Protein AF-A0AA44CMK7-F1 (afdb_monomer_lite)

Secondary structure (DSSP, 8-state):
-PPPHHHHHHHHHHHHHHHHHHHHTT---THHHHHT-HHHHHHHHHHHHHHHHHHHHHHHT-----TT-----SS--HHHHHHTT--S-HHHHHHHHHHHHHHHHHT-

Sequence (108 aa):
MSKSIEALITDLKAAAHEEIMLRESSDTSDKWQDEASPENVLLLIAALESNHNEHALDMVNSPEIPEGWKLVPNMPTLGMLSVLGLTGSFDSMQQRYADMLYAASEAL

Organism: Yersinia mollaretii (NCBI:txid33060)

Foldseek 3Di:
DDDDLVRLVVQLVVLVVVQVVCVVVVHDDCSNVVSVDPVSVVVNVVVVVVVVVVVVVVVVPPDDAPPPGDDDDPQDDPVRLVVVVNDDDSVSSNVVVVVVVVVVVVVD

Structure (mmCIF, N/CA/C/O backbone):
data_AF-A0AA44CMK7-F1
#
_entry.id   AF-A0AA44CMK7-F1
#
loop_
_atom_site.group_PDB
_atom_site.id
_atom_site.type_symbol
_atom_site.label_atom_id
_atom_site.label_alt_id
_atom_site.label_comp_id
_atom_site.label_asym_id
_atom_site.label_entity_id
_atom_site.label_seq_id
_atom_site.pdbx_PDB_ins_code
_atom_site.Cartn_x
_atom_site.Cartn_y
_atom_site.Cartn_z
_atom_site.occupancy
_atom_site.B_iso_or_equiv
_atom_site.auth_seq_id
_atom_site.auth_comp_id
_atom_site.auth_asym_id
_atom_site.auth_atom_id
_atom_site.pdbx_PDB_model_num
ATOM 1 N N . MET A 1 1 ? -25.366 9.954 8.961 1.00 48.34 1 MET A N 1
ATOM 2 C CA . MET A 1 1 ? -24.266 10.348 8.057 1.00 48.34 1 MET A CA 1
ATOM 3 C C . MET A 1 1 ? -23.261 9.218 8.098 1.00 48.34 1 MET A C 1
ATOM 5 O O . MET A 1 1 ? -22.839 8.879 9.194 1.00 48.34 1 MET A O 1
ATOM 9 N N . SER A 1 2 ? -22.954 8.585 6.971 1.00 65.88 2 SER A N 1
ATOM 10 C CA . SER A 1 2 ? -21.964 7.503 6.928 1.00 65.88 2 SER A CA 1
ATOM 11 C C . SER A 1 2 ? -20.578 8.097 7.197 1.00 65.88 2 SER A C 1
ATOM 13 O O . SER A 1 2 ? -20.207 9.069 6.536 1.00 65.88 2 SER A O 1
ATOM 15 N N . LYS A 1 3 ? -19.838 7.582 8.189 1.00 72.62 3 LYS A N 1
ATOM 16 C CA . LYS A 1 3 ? -18.448 8.002 8.431 1.00 72.62 3 LYS A CA 1
ATOM 17 C C . LYS A 1 3 ? -17.612 7.698 7.176 1.00 72.62 3 LYS A C 1
ATOM 19 O O . LYS A 1 3 ? -17.822 6.673 6.530 1.00 72.62 3 LYS A O 1
ATOM 24 N N . SER A 1 4 ? -16.678 8.585 6.825 1.00 88.62 4 SER A N 1
ATOM 25 C CA . SER A 1 4 ? -15.672 8.280 5.794 1.00 88.62 4 SER A CA 1
ATOM 26 C C . SER A 1 4 ? -14.810 7.103 6.256 1.00 88.62 4 SER A C 1
ATOM 28 O O . SER A 1 4 ? -14.526 6.994 7.448 1.00 88.62 4 SER A O 1
ATOM 30 N N . ILE A 1 5 ? -14.360 6.255 5.330 1.00 88.44 5 ILE A N 1
ATOM 31 C CA . ILE A 1 5 ? -13.532 5.080 5.647 1.00 88.44 5 ILE A CA 1
ATOM 32 C C . ILE A 1 5 ? -12.234 5.485 6.356 1.00 88.44 5 ILE A C 1
ATOM 34 O O . ILE A 1 5 ? -11.825 4.832 7.309 1.00 88.44 5 ILE A O 1
ATOM 38 N N . GLU A 1 6 ? -11.623 6.603 5.965 1.00 90.19 6 GLU A N 1
ATOM 39 C CA . GLU A 1 6 ? -10.410 7.123 6.612 1.00 90.19 6 GLU A CA 1
ATOM 40 C C . GLU A 1 6 ? -10.656 7.542 8.067 1.00 90.19 6 GLU A C 1
ATOM 42 O O . GLU A 1 6 ? -9.854 7.244 8.958 1.00 90.19 6 GLU A O 1
ATOM 47 N N . ALA A 1 7 ? -11.790 8.204 8.314 1.00 90.31 7 ALA A N 1
ATOM 48 C CA . ALA A 1 7 ? -12.207 8.588 9.657 1.00 90.31 7 ALA A CA 1
ATOM 49 C C . ALA A 1 7 ? -12.493 7.340 10.499 1.00 90.31 7 ALA A C 1
ATOM 51 O O . ALA A 1 7 ? -11.995 7.222 11.612 1.00 90.31 7 ALA A O 1
ATOM 52 N N . LEU A 1 8 ? -13.194 6.362 9.920 1.00 91.56 8 LEU A N 1
ATOM 53 C CA . LEU A 1 8 ? -13.505 5.100 10.576 1.00 91.56 8 LEU A CA 1
ATOM 54 C C . LEU A 1 8 ? -12.240 4.315 10.962 1.00 91.56 8 LEU A C 1
ATOM 56 O O . LEU A 1 8 ? -12.135 3.844 12.088 1.00 91.56 8 LEU A O 1
ATOM 60 N N . ILE A 1 9 ? -11.253 4.215 10.066 1.00 92.38 9 ILE A N 1
ATOM 61 C CA . ILE A 1 9 ? -9.961 3.569 10.352 1.00 92.38 9 ILE A CA 1
ATOM 62 C C . ILE A 1 9 ? -9.229 4.286 11.490 1.00 92.38 9 ILE A C 1
ATOM 64 O O . ILE A 1 9 ? -8.614 3.634 12.336 1.00 92.38 9 ILE A O 1
ATOM 68 N N . THR A 1 10 ? -9.261 5.618 11.499 1.00 94.56 10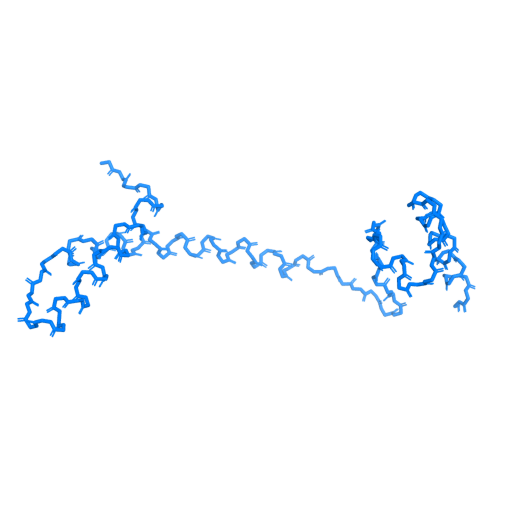 THR A N 1
ATOM 69 C CA . THR A 1 10 ? -8.597 6.426 12.529 1.00 94.56 10 THR A CA 1
ATOM 70 C C . THR A 1 10 ? -9.250 6.214 13.895 1.00 94.56 10 THR A C 1
ATOM 72 O O . THR A 1 10 ? -8.546 5.921 14.863 1.00 94.56 10 THR A O 1
ATOM 75 N N . ASP A 1 11 ? -10.581 6.270 13.952 1.00 91.94 11 ASP A N 1
ATOM 76 C CA . ASP A 1 11 ? -11.369 6.081 15.172 1.00 91.94 11 ASP A CA 1
ATOM 77 C C . ASP A 1 11 ? -11.199 4.659 15.735 1.00 91.94 11 ASP A C 1
ATOM 79 O O . ASP A 1 11 ? -10.862 4.496 16.908 1.00 91.94 11 ASP A O 1
ATOM 83 N N . LEU A 1 12 ? -11.324 3.623 14.893 1.00 92.56 12 LEU A N 1
ATOM 84 C CA . LEU A 1 12 ? -11.109 2.222 15.287 1.00 92.56 12 LEU A CA 1
ATOM 85 C C . LEU A 1 12 ? -9.694 1.981 15.814 1.00 92.56 12 LEU A C 1
ATOM 87 O O . LEU A 1 12 ? -9.520 1.269 16.801 1.00 92.56 12 LEU A O 1
ATOM 91 N N . LYS A 1 13 ? -8.670 2.575 15.187 1.00 93.38 13 LYS A N 1
ATOM 92 C CA . LYS A 1 13 ? -7.287 2.467 15.673 1.00 93.38 13 LYS A CA 1
ATOM 93 C C . LYS A 1 13 ? -7.112 3.132 17.032 1.00 93.38 13 LYS A C 1
ATOM 95 O O . LYS A 1 13 ? -6.406 2.583 17.873 1.00 93.38 13 LYS A O 1
ATOM 100 N N . ALA A 1 14 ? -7.706 4.302 17.249 1.00 92.94 14 ALA A N 1
ATOM 101 C CA . ALA A 1 14 ? -7.632 4.984 18.537 1.00 92.94 14 ALA A CA 1
ATOM 102 C C . ALA A 1 14 ? -8.343 4.172 19.631 1.00 92.94 14 ALA A C 1
ATOM 104 O O . ALA A 1 14 ? -7.743 3.898 20.669 1.00 92.94 14 ALA A O 1
ATOM 105 N N . ALA A 1 15 ? -9.567 3.711 19.357 1.00 91.19 15 ALA A N 1
ATOM 106 C CA . ALA A 1 15 ? -10.354 2.896 20.278 1.00 91.19 15 ALA A CA 1
ATOM 107 C C . ALA A 1 15 ? -9.671 1.555 20.604 1.00 91.19 15 ALA A C 1
ATOM 109 O O . ALA A 1 15 ? -9.665 1.139 21.759 1.00 91.19 15 ALA A O 1
ATOM 110 N N . ALA A 1 16 ? -9.038 0.906 19.618 1.00 90.50 16 ALA A N 1
ATOM 111 C CA . ALA A 1 16 ? -8.275 -0.325 19.834 1.00 90.50 16 ALA A CA 1
ATOM 112 C C . ALA A 1 16 ? -7.076 -0.111 20.766 1.00 90.50 16 ALA A C 1
ATOM 114 O O . ALA A 1 16 ? -6.862 -0.897 21.686 1.00 90.50 16 ALA A O 1
ATOM 115 N N . HIS A 1 17 ? -6.286 0.944 20.539 1.00 90.50 17 HIS A N 1
ATOM 116 C CA . HIS A 1 17 ? -5.135 1.241 21.395 1.00 90.50 17 HIS A CA 1
ATOM 117 C C . HIS A 1 17 ? -5.562 1.614 22.814 1.00 90.50 17 HIS A C 1
ATOM 119 O O . HIS A 1 17 ? -4.920 1.185 23.768 1.00 90.50 17 HIS A O 1
ATOM 125 N N . GLU A 1 18 ? -6.641 2.384 22.957 1.00 89.44 18 GLU A N 1
ATOM 126 C CA . GLU A 1 18 ? -7.201 2.721 24.264 1.00 89.44 18 GLU A CA 1
ATOM 127 C C . GLU A 1 18 ? -7.648 1.457 25.011 1.00 89.44 18 GLU A C 1
ATOM 129 O O . GLU A 1 18 ? -7.229 1.247 26.143 1.00 89.44 18 GLU A O 1
ATOM 134 N N . GLU A 1 19 ? -8.400 0.564 24.366 1.00 88.62 19 GLU A N 1
ATOM 135 C CA . GLU A 1 19 ? -8.832 -0.710 24.956 1.00 88.62 19 GLU A CA 1
ATOM 136 C C . GLU A 1 19 ? -7.649 -1.609 25.359 1.00 88.62 19 GLU A C 1
ATOM 138 O O . GLU A 1 19 ? -7.673 -2.222 26.424 1.00 88.62 19 GLU A O 1
ATOM 143 N N . ILE A 1 20 ? -6.583 -1.675 24.552 1.00 88.31 20 ILE A N 1
ATOM 144 C CA . ILE A 1 20 ? -5.364 -2.424 24.905 1.00 88.31 20 ILE A CA 1
ATOM 145 C C . ILE A 1 20 ? -4.720 -1.845 26.171 1.00 88.31 20 ILE A C 1
ATOM 147 O O . ILE A 1 20 ? -4.415 -2.595 27.097 1.00 88.31 20 ILE A O 1
ATOM 151 N N . MET A 1 21 ? -4.564 -0.521 26.242 1.00 86.12 21 MET A N 1
ATOM 152 C CA . MET A 1 21 ? -3.985 0.156 27.409 1.00 86.12 21 MET A 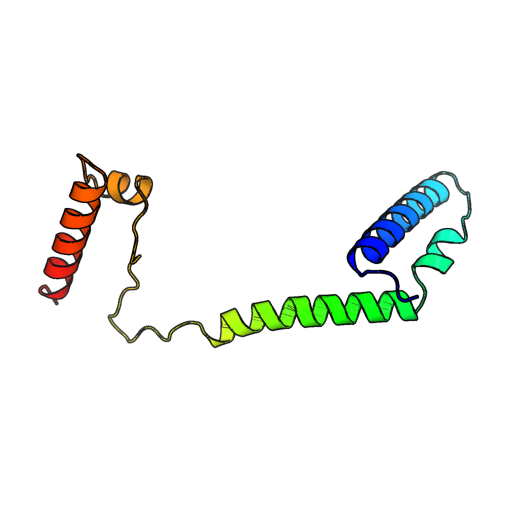CA 1
ATOM 153 C C . MET A 1 21 ? -4.850 -0.034 28.661 1.00 86.12 21 MET A C 1
ATOM 155 O O . MET A 1 21 ? -4.327 -0.281 29.746 1.00 86.12 21 MET A O 1
ATOM 159 N N . LEU A 1 22 ? -6.176 0.033 28.517 1.00 84.25 22 LEU A N 1
ATOM 160 C CA . LEU A 1 22 ? -7.106 -0.147 29.629 1.00 84.25 22 LEU A CA 1
ATOM 161 C C . LEU A 1 22 ? -7.109 -1.588 30.145 1.00 84.25 22 LEU A C 1
ATOM 163 O O . LEU A 1 22 ? -7.109 -1.794 31.358 1.00 84.25 22 LEU A O 1
ATOM 167 N N . ARG A 1 23 ? -6.982 -2.586 29.259 1.00 79.50 23 ARG A N 1
ATOM 168 C CA . ARG A 1 23 ? -6.778 -3.992 29.651 1.00 79.50 23 ARG A CA 1
ATOM 169 C C . ARG A 1 23 ? -5.517 -4.183 30.484 1.00 79.50 23 ARG A C 1
ATOM 171 O O . ARG A 1 23 ? -5.553 -4.930 31.460 1.00 79.50 23 ARG A O 1
ATOM 178 N N . GLU A 1 24 ? -4.422 -3.513 30.131 1.00 78.06 24 GLU A N 1
ATOM 179 C CA . GLU A 1 24 ? -3.175 -3.551 30.908 1.00 78.06 24 GLU A CA 1
ATOM 180 C C . GLU A 1 24 ? -3.335 -2.903 32.291 1.00 78.06 24 GLU A C 1
ATOM 182 O O . GLU A 1 24 ? -2.745 -3.377 33.264 1.00 78.06 24 GLU A O 1
ATOM 187 N N . SER A 1 25 ? -4.178 -1.873 32.411 1.00 78.50 25 SER A N 1
ATOM 188 C CA . SER A 1 25 ? -4.525 -1.247 33.692 1.00 78.50 25 SER A CA 1
ATOM 189 C C . SER A 1 25 ? -5.701 -1.903 34.431 1.00 78.50 25 SER A C 1
ATOM 191 O O . SER A 1 25 ? -6.105 -1.400 35.477 1.00 78.50 25 SER A O 1
ATOM 193 N N . SER A 1 26 ? -6.237 -3.026 33.930 1.00 77.88 26 SER A N 1
ATOM 194 C CA . SER A 1 26 ? -7.438 -3.699 34.455 1.00 77.88 26 SER A CA 1
ATOM 195 C C . SER A 1 26 ? -8.681 -2.789 34.538 1.00 77.88 26 SER A C 1
ATOM 197 O O . SER A 1 26 ? -9.508 -2.944 35.439 1.00 77.88 26 SER A O 1
ATOM 199 N N . ASP A 1 27 ? -8.798 -1.855 33.598 1.00 76.19 27 ASP A N 1
ATOM 200 C CA . ASP A 1 27 ? -9.938 -0.962 33.381 1.00 76.19 27 ASP A CA 1
ATOM 201 C C . ASP A 1 27 ? -10.734 -1.418 32.139 1.00 76.19 27 ASP A C 1
ATOM 203 O O . ASP A 1 27 ? -10.242 -2.206 31.327 1.00 76.19 27 ASP A O 1
ATOM 207 N N . THR A 1 28 ? -11.975 -0.956 31.986 1.00 68.31 28 THR A N 1
ATOM 208 C CA . THR A 1 28 ? -12.876 -1.357 30.892 1.00 68.31 28 THR A CA 1
ATOM 209 C C . THR A 1 28 ? -13.492 -0.133 30.227 1.00 68.31 28 THR A C 1
ATOM 211 O O . THR A 1 28 ? -14.110 0.682 30.909 1.00 68.31 28 THR A O 1
ATOM 214 N N . SER A 1 29 ? -13.379 -0.022 28.901 1.00 73.75 29 SER A N 1
ATOM 215 C CA . SER A 1 29 ? -14.023 1.041 28.121 1.00 73.75 29 SER A CA 1
ATOM 216 C C . SER A 1 29 ? -14.937 0.466 27.051 1.00 73.75 29 SER A C 1
ATOM 218 O O . SER A 1 29 ? -14.572 -0.440 26.306 1.00 73.75 29 SER A O 1
ATOM 220 N N . ASP A 1 30 ? -16.122 1.058 26.930 1.00 75.56 30 ASP A N 1
ATOM 221 C CA . ASP A 1 30 ? -17.124 0.653 25.942 1.00 75.56 30 ASP A CA 1
ATOM 222 C C . ASP A 1 30 ? -16.831 1.220 24.540 1.00 75.56 30 ASP A C 1
ATOM 224 O O . ASP A 1 30 ? -17.415 0.783 23.550 1.00 75.56 30 ASP A O 1
ATOM 228 N N . LYS A 1 31 ? -15.862 2.139 24.410 1.00 84.94 31 LYS A N 1
ATOM 229 C CA . LYS A 1 31 ? -15.550 2.821 23.139 1.00 84.94 31 LYS A CA 1
ATOM 230 C C . LYS A 1 31 ? -15.168 1.866 22.011 1.00 84.94 31 LYS A C 1
ATOM 232 O O . LYS A 1 31 ? -15.491 2.118 20.853 1.00 84.94 31 LYS A O 1
ATOM 237 N N . TRP A 1 32 ? -14.472 0.772 22.330 1.00 87.69 32 TRP A N 1
ATOM 238 C CA . TRP A 1 32 ? -14.153 -0.251 21.333 1.00 87.69 32 TRP A CA 1
ATOM 239 C C . TRP A 1 32 ? -15.417 -0.940 20.810 1.00 87.69 32 TRP A C 1
ATOM 241 O O . TRP A 1 32 ? -15.513 -1.194 19.613 1.00 87.69 32 TRP A O 1
ATOM 251 N N . GLN A 1 33 ? -16.399 -1.206 21.674 1.00 84.81 33 GLN A N 1
ATOM 252 C CA . GLN A 1 33 ? -17.658 -1.838 21.269 1.00 84.81 33 GLN A CA 1
ATOM 253 C C . GLN A 1 33 ? -18.508 -0.913 20.391 1.00 84.81 33 GLN A C 1
ATOM 255 O O . GLN A 1 33 ? -19.148 -1.395 19.456 1.00 84.81 33 GLN A O 1
ATOM 260 N N . ASP A 1 34 ? -18.465 0.397 20.644 1.00 88.00 34 ASP A N 1
ATOM 261 C CA . ASP A 1 34 ? -19.174 1.395 19.838 1.00 88.00 34 ASP A CA 1
ATOM 262 C C . ASP A 1 34 ? -18.559 1.542 18.435 1.00 88.00 34 ASP A C 1
ATOM 264 O O . ASP A 1 34 ? -19.266 1.521 17.422 1.00 88.00 34 ASP A O 1
ATOM 268 N N . GLU A 1 35 ? -17.230 1.657 18.349 1.00 89.81 35 GLU A N 1
ATOM 269 C CA . GLU A 1 35 ? -16.546 1.884 17.070 1.00 89.81 35 GLU A CA 1
ATOM 270 C C . GLU A 1 35 ? -16.376 0.600 16.242 1.00 89.81 35 GLU A C 1
ATOM 272 O O . GLU A 1 35 ? -16.457 0.650 15.013 1.00 89.81 35 GLU A O 1
ATOM 277 N N . ALA A 1 36 ? -16.235 -0.569 16.875 1.00 89.06 36 ALA A N 1
ATOM 278 C CA . ALA A 1 36 ? -16.198 -1.874 16.207 1.00 89.06 36 ALA A CA 1
ATOM 279 C C . ALA A 1 36 ? -17.594 -2.484 15.987 1.00 89.06 36 ALA A C 1
ATOM 281 O O . ALA A 1 36 ? -17.763 -3.707 16.003 1.00 89.06 36 ALA A O 1
ATOM 282 N N . SER A 1 37 ? -18.601 -1.636 15.760 1.00 90.88 37 SER A N 1
ATOM 283 C CA . SER A 1 37 ? -19.954 -2.083 15.433 1.00 90.88 37 SER A CA 1
ATOM 284 C C . SER A 1 37 ? -19.978 -2.966 14.168 1.00 90.88 37 SER A C 1
ATOM 286 O O . SER A 1 37 ? -19.137 -2.802 13.274 1.00 90.88 37 SER A O 1
ATOM 288 N N . PRO A 1 38 ? -20.956 -3.884 14.030 1.00 90.12 38 PRO A N 1
ATOM 289 C CA . PRO A 1 38 ? -21.057 -4.752 12.854 1.00 90.12 38 PRO A CA 1
ATOM 290 C C . PRO A 1 38 ? -21.088 -3.987 11.525 1.00 90.12 38 PRO A C 1
ATOM 292 O O . PRO A 1 38 ? -20.493 -4.424 10.544 1.00 90.12 38 PRO A O 1
ATOM 295 N N . GLU A 1 39 ? -21.744 -2.826 11.495 1.00 90.38 39 GLU A N 1
ATOM 296 C CA . GLU A 1 39 ? -21.834 -1.974 10.305 1.00 90.38 39 GLU A CA 1
ATOM 297 C C . GLU A 1 39 ? -20.463 -1.418 9.903 1.00 90.38 39 GLU A C 1
ATOM 299 O O . GLU A 1 39 ? -20.083 -1.476 8.733 1.00 90.38 39 GLU A O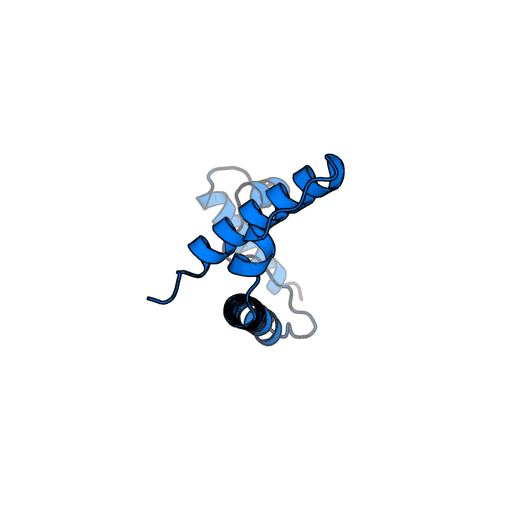 1
ATOM 304 N N . ASN A 1 40 ? -19.687 -0.947 10.880 1.00 90.06 40 ASN A N 1
ATOM 305 C CA . ASN A 1 40 ? -18.340 -0.428 10.664 1.00 90.06 40 ASN A CA 1
ATOM 306 C C . ASN A 1 40 ? -17.368 -1.520 10.196 1.00 90.06 40 ASN A C 1
ATOM 308 O O . ASN A 1 40 ? -16.546 -1.286 9.309 1.00 90.06 40 ASN A O 1
ATOM 312 N N . VAL A 1 41 ? -17.487 -2.730 10.748 1.00 90.19 41 VAL A N 1
ATOM 313 C CA . VAL A 1 41 ? -16.679 -3.881 10.324 1.00 90.19 41 VAL A CA 1
ATOM 314 C C . VAL A 1 41 ? -16.998 -4.267 8.879 1.00 90.19 41 VAL A C 1
ATOM 316 O O . VAL A 1 41 ? -16.078 -4.456 8.085 1.00 90.19 41 VAL A O 1
ATOM 319 N N . LEU A 1 42 ? -18.280 -4.328 8.504 1.00 91.25 42 LEU A N 1
ATOM 320 C CA . LEU A 1 42 ? -18.686 -4.617 7.124 1.00 91.25 42 LEU A CA 1
ATOM 321 C C . LEU A 1 42 ? -18.200 -3.544 6.142 1.00 91.25 42 LEU A C 1
ATOM 323 O O . LEU A 1 42 ? -17.716 -3.883 5.064 1.00 91.25 42 LEU A O 1
ATOM 327 N N . LEU A 1 43 ? -18.271 -2.265 6.525 1.00 89.19 43 LEU A N 1
ATOM 328 C CA . LEU A 1 43 ? -17.732 -1.161 5.724 1.00 89.19 43 LEU A CA 1
ATOM 329 C C . LEU A 1 43 ? -16.221 -1.300 5.501 1.00 89.19 43 LEU A C 1
ATOM 331 O O . LEU A 1 43 ? -15.750 -1.099 4.382 1.00 89.19 43 LEU A O 1
ATOM 335 N N . LEU A 1 44 ? -15.465 -1.673 6.536 1.00 89.50 44 LEU A N 1
ATOM 336 C CA . LEU A 1 44 ? -14.022 -1.880 6.427 1.00 89.50 44 LEU A CA 1
ATOM 337 C C . LEU A 1 44 ? -13.677 -3.086 5.540 1.00 89.50 44 LEU A C 1
ATOM 339 O O . LEU A 1 44 ? -12.765 -2.994 4.721 1.00 89.50 44 LEU A O 1
ATOM 343 N N . ILE A 1 45 ? -14.414 -4.194 5.662 1.00 90.62 45 ILE A N 1
ATOM 344 C CA . ILE A 1 45 ? -14.225 -5.387 4.821 1.00 90.62 45 ILE A CA 1
ATOM 345 C C . ILE A 1 45 ? -14.491 -5.055 3.352 1.00 90.62 45 ILE A C 1
ATOM 347 O O . ILE A 1 45 ? -13.639 -5.329 2.513 1.00 90.62 45 ILE A O 1
ATOM 351 N N . ALA A 1 46 ? -15.605 -4.388 3.041 1.00 88.12 46 ALA A N 1
ATOM 352 C CA . ALA A 1 46 ? -15.930 -3.994 1.670 1.00 88.12 46 ALA A CA 1
ATOM 353 C C . ALA A 1 46 ? -14.854 -3.076 1.052 1.00 88.12 46 ALA A C 1
ATOM 355 O O . ALA A 1 46 ? -14.528 -3.183 -0.134 1.00 88.12 46 ALA A O 1
ATOM 356 N N . ALA A 1 47 ? -14.263 -2.194 1.864 1.00 86.31 47 ALA A N 1
ATOM 357 C CA . ALA A 1 47 ? -13.141 -1.359 1.449 1.00 86.31 47 ALA A CA 1
ATOM 358 C C . ALA A 1 47 ? -11.903 -2.195 1.117 1.00 86.31 47 ALA A C 1
ATOM 360 O O . ALA A 1 47 ? -11.277 -1.975 0.086 1.00 86.31 47 ALA A O 1
ATOM 361 N N . LEU A 1 48 ? -11.554 -3.164 1.965 1.00 87.56 48 LEU A N 1
ATOM 362 C CA . LEU A 1 48 ? -10.414 -4.057 1.745 1.00 87.56 48 LEU A CA 1
ATOM 363 C C . LEU A 1 48 ? -10.623 -4.984 0.546 1.00 87.56 48 LEU A C 1
ATOM 365 O O . LEU A 1 48 ? -9.670 -5.263 -0.169 1.00 87.56 48 LEU A O 1
ATOM 369 N N . GLU A 1 49 ? -11.848 -5.437 0.296 1.00 86.75 49 GLU A N 1
ATOM 370 C CA . GLU A 1 49 ? -12.185 -6.231 -0.890 1.00 86.75 49 GLU A CA 1
ATOM 371 C C . GLU A 1 49 ? -12.070 -5.407 -2.180 1.00 86.75 49 GLU A C 1
ATOM 373 O O . GLU A 1 49 ? -11.591 -5.922 -3.189 1.00 86.75 49 GLU A O 1
ATOM 378 N N . SER A 1 50 ? -12.420 -4.116 -2.136 1.00 82.12 50 SER A N 1
ATOM 379 C CA . SER A 1 50 ? -12.176 -3.175 -3.244 1.00 82.12 50 SER A CA 1
ATOM 380 C C . SER A 1 50 ? -10.661 -2.965 -3.449 1.00 82.12 50 SER A C 1
ATOM 382 O O . SER A 1 50 ? -10.149 -3.382 -4.487 1.00 82.12 50 SER A O 1
ATOM 384 N N . ASN A 1 51 ? -9.969 -2.546 -2.370 1.00 74.62 51 ASN A N 1
ATOM 385 C CA . ASN A 1 51 ? -8.556 -2.814 -1.997 1.00 74.62 51 ASN A CA 1
ATOM 386 C C . ASN A 1 51 ? -7.851 -3.910 -2.807 1.00 74.62 51 ASN A C 1
ATOM 388 O O . ASN A 1 51 ? -6.808 -3.750 -3.444 1.00 74.62 51 ASN A O 1
ATOM 392 N N . HIS A 1 52 ? -8.377 -5.113 -2.652 1.00 66.12 52 HIS A N 1
ATOM 393 C CA . HIS A 1 52 ? -7.735 -6.316 -3.129 1.00 66.12 52 HIS A CA 1
ATOM 394 C C . HIS A 1 52 ? -8.046 -6.574 -4.602 1.00 66.12 52 HIS A C 1
ATOM 396 O O . HIS A 1 52 ? -7.179 -7.049 -5.332 1.00 66.12 52 HIS A O 1
ATOM 402 N N . ASN A 1 53 ? -9.250 -6.227 -5.060 1.00 59.59 53 ASN A N 1
ATOM 403 C CA . ASN A 1 53 ? -9.641 -6.403 -6.453 1.00 59.59 53 ASN A CA 1
ATOM 404 C C . ASN A 1 53 ? -8.888 -5.469 -7.407 1.00 59.59 53 ASN A C 1
ATOM 406 O O . ASN A 1 53 ? -8.537 -5.909 -8.500 1.00 59.59 53 ASN A O 1
ATOM 410 N N . GLU A 1 54 ? -8.568 -4.231 -7.018 1.00 57.66 54 GLU A N 1
ATOM 411 C CA . GLU A 1 54 ? -7.696 -3.376 -7.843 1.00 57.66 54 GLU A CA 1
ATOM 412 C C . GLU A 1 54 ? -6.275 -3.939 -7.988 1.00 57.66 54 GLU A C 1
ATOM 414 O O . GLU A 1 54 ? -5.718 -3.903 -9.082 1.00 57.66 54 GLU A O 1
ATOM 419 N N . HIS A 1 55 ? -5.722 -4.570 -6.949 1.00 51.28 55 HIS A N 1
ATOM 420 C CA . HIS A 1 55 ? -4.443 -5.282 -7.055 1.00 51.28 55 HIS A CA 1
ATOM 421 C C . HIS A 1 55 ? -4.546 -6.635 -7.784 1.00 51.28 55 HIS A C 1
ATOM 423 O O . HIS A 1 55 ? -3.590 -7.062 -8.432 1.00 51.28 55 HIS A O 1
ATOM 429 N N . ALA A 1 56 ? -5.693 -7.316 -7.729 1.00 50.16 56 ALA A N 1
ATOM 430 C CA . ALA A 1 56 ? -5.921 -8.549 -8.481 1.00 50.16 56 ALA A CA 1
ATOM 431 C C . ALA A 1 56 ? -6.003 -8.289 -9.997 1.00 50.16 56 ALA A C 1
ATOM 433 O O . ALA A 1 56 ? -5.560 -9.122 -10.788 1.00 50.16 56 ALA A O 1
ATOM 434 N N . LEU A 1 57 ? -6.494 -7.117 -10.417 1.00 50.84 57 LEU A N 1
ATOM 435 C CA . LEU A 1 57 ? -6.479 -6.699 -11.824 1.00 50.84 57 LEU A CA 1
ATOM 436 C C . LEU A 1 57 ? -5.054 -6.511 -12.377 1.00 50.84 57 LEU A C 1
ATOM 438 O O . LEU A 1 57 ? -4.839 -6.762 -13.563 1.00 50.84 57 LEU A O 1
ATOM 442 N N . ASP A 1 58 ? -4.071 -6.161 -11.544 1.00 53.81 58 ASP A N 1
ATOM 443 C CA . ASP A 1 58 ? -2.658 -6.103 -11.956 1.00 53.81 58 ASP A CA 1
ATOM 444 C C . ASP A 1 58 ? -2.057 -7.502 -12.188 1.00 53.81 58 ASP A C 1
ATOM 446 O O . ASP A 1 58 ? -1.200 -7.684 -13.055 1.00 53.81 58 ASP A O 1
ATOM 450 N N . MET A 1 59 ? -2.535 -8.527 -11.473 1.00 48.66 59 MET A N 1
ATOM 451 C CA . MET A 1 59 ? -2.077 -9.908 -11.674 1.00 48.66 59 MET A CA 1
ATOM 452 C C . MET A 1 59 ? -2.663 -10.549 -12.939 1.00 48.66 59 MET A C 1
ATOM 454 O O . MET A 1 59 ? -1.986 -11.350 -13.580 1.00 48.66 59 MET A O 1
ATOM 458 N N . VAL A 1 60 ? -3.891 -10.186 -13.329 1.00 50.59 60 VAL A N 1
ATOM 459 C CA . VAL A 1 60 ? -4.543 -10.709 -14.548 1.00 50.59 60 VAL A CA 1
ATOM 460 C C . VAL A 1 60 ? -4.018 -10.029 -15.822 1.00 50.59 60 VAL A C 1
ATOM 462 O O . VAL A 1 60 ? -4.065 -10.621 -16.895 1.00 50.59 60 VAL A O 1
ATOM 465 N N . ASN A 1 61 ? -3.459 -8.820 -15.712 1.00 56.09 61 ASN A N 1
ATOM 466 C CA . ASN A 1 61 ? -2.857 -8.082 -16.829 1.00 56.09 61 ASN A CA 1
ATOM 467 C C . ASN A 1 61 ? -1.325 -8.215 -16.899 1.00 56.09 61 ASN A C 1
ATOM 469 O O . ASN A 1 61 ? -0.662 -7.379 -17.516 1.00 56.09 61 ASN A O 1
ATOM 473 N N . SER A 1 62 ? -0.733 -9.243 -16.281 1.00 57.47 62 SER A N 1
ATOM 474 C CA . SER A 1 62 ? 0.693 -9.511 -16.480 1.00 57.47 62 SER A CA 1
ATOM 475 C C . SER A 1 62 ? 0.916 -9.974 -17.927 1.00 57.47 62 SER A C 1
ATOM 477 O O . SER A 1 62 ? 0.338 -10.987 -18.322 1.00 57.47 62 SER A O 1
ATOM 479 N N . PRO A 1 63 ? 1.705 -9.251 -18.745 1.00 66.69 63 PRO A N 1
ATOM 480 C CA . PRO A 1 63 ? 1.874 -9.594 -20.150 1.00 66.69 63 PRO A CA 1
ATOM 481 C C . PRO A 1 63 ? 2.520 -10.977 -20.275 1.00 66.69 63 PRO A C 1
ATOM 483 O O . PRO A 1 63 ? 3.585 -11.217 -19.705 1.00 66.69 63 PRO A O 1
ATOM 486 N N . GLU A 1 64 ? 1.894 -11.885 -21.028 1.00 70.00 64 GLU A N 1
ATOM 487 C CA . GLU A 1 64 ? 2.527 -13.148 -21.409 1.00 70.00 64 GLU A CA 1
ATOM 488 C C . GLU A 1 64 ? 3.737 -12.830 -22.293 1.00 70.00 64 GLU A C 1
ATOM 490 O O . GLU A 1 64 ? 3.596 -12.326 -23.407 1.00 70.00 64 GLU A O 1
ATOM 495 N N . ILE A 1 65 ? 4.941 -13.068 -21.771 1.00 73.31 65 ILE A N 1
ATOM 496 C CA . ILE A 1 65 ? 6.193 -12.858 -22.499 1.00 73.31 65 ILE A CA 1
ATOM 497 C C . ILE A 1 65 ? 6.428 -14.110 -23.355 1.00 73.31 65 ILE A C 1
ATOM 499 O O . ILE A 1 65 ? 6.625 -15.184 -22.778 1.00 73.31 65 ILE A O 1
ATOM 503 N N . PRO A 1 66 ? 6.418 -14.021 -24.699 1.00 81.25 66 PRO A N 1
ATOM 504 C CA . PRO A 1 66 ? 6.672 -15.181 -25.545 1.00 81.25 66 PRO A CA 1
ATOM 505 C C . PRO A 1 66 ? 8.054 -15.788 -25.281 1.00 81.25 66 PRO A C 1
ATOM 507 O O . PRO A 1 66 ? 8.993 -15.096 -24.880 1.00 81.25 66 PRO A O 1
ATOM 510 N N . GLU A 1 67 ? 8.195 -17.088 -25.533 1.00 70.19 67 GLU A N 1
ATOM 511 C CA . GLU A 1 67 ? 9.464 -17.791 -25.345 1.00 70.19 67 GLU A CA 1
ATOM 512 C C . GLU A 1 67 ? 10.578 -17.122 -26.178 1.00 70.19 67 GLU A C 1
ATOM 514 O O . GLU A 1 67 ? 10.434 -16.906 -27.382 1.00 70.19 67 GLU A O 1
ATOM 519 N N . GLY A 1 68 ? 11.669 -16.723 -25.515 1.00 70.69 68 GLY A N 1
ATOM 520 C CA . GLY A 1 68 ? 12.785 -15.985 -26.123 1.00 70.69 68 GLY A CA 1
ATOM 521 C C . GLY A 1 68 ? 12.691 -14.453 -26.054 1.00 70.69 68 GLY A C 1
ATOM 522 O O . GLY A 1 68 ? 13.662 -13.779 -26.391 1.00 70.69 68 GLY A O 1
ATOM 523 N N . TRP A 1 69 ? 11.581 -13.879 -25.579 1.00 70.69 69 TRP A N 1
ATOM 524 C CA . TRP A 1 69 ? 11.444 -12.430 -25.406 1.00 70.69 69 TRP A CA 1
ATOM 525 C C . TRP A 1 69 ? 11.951 -11.994 -24.025 1.00 70.69 69 TRP A C 1
ATOM 527 O O . TRP A 1 69 ? 11.736 -12.664 -23.016 1.00 70.69 69 TRP A O 1
ATOM 537 N N . LYS A 1 70 ? 12.624 -10.841 -23.961 1.00 73.94 70 LYS A N 1
ATOM 538 C CA . LYS A 1 70 ? 13.104 -10.241 -22.708 1.00 73.94 70 LYS A CA 1
ATOM 539 C C . LYS A 1 70 ? 12.418 -8.901 -22.497 1.00 73.94 70 LYS A C 1
ATOM 541 O O . LYS A 1 70 ? 12.489 -8.036 -23.364 1.00 73.94 70 LYS A O 1
ATOM 546 N N . LEU A 1 71 ? 11.795 -8.709 -21.335 1.00 76.06 71 LEU A N 1
ATOM 547 C CA . LEU A 1 71 ? 11.283 -7.395 -20.958 1.00 76.06 71 LEU A CA 1
ATOM 548 C C . LEU A 1 71 ? 12.443 -6.447 -20.684 1.00 76.06 71 LEU A C 1
ATOM 550 O O . LEU A 1 71 ? 13.357 -6.747 -19.910 1.00 76.06 71 LEU A O 1
ATOM 554 N N . VAL A 1 72 ? 12.377 -5.289 -21.325 1.00 74.56 72 VAL A N 1
ATOM 555 C CA . VAL A 1 72 ? 13.371 -4.239 -21.201 1.00 74.56 72 VAL A CA 1
ATOM 556 C C . VAL A 1 72 ? 12.660 -2.940 -20.812 1.00 74.56 72 VAL A C 1
ATOM 558 O O . VAL A 1 72 ? 11.623 -2.626 -21.397 1.00 74.56 72 VAL A O 1
ATOM 561 N N . PRO A 1 73 ? 13.167 -2.185 -19.823 1.00 78.12 73 PRO A N 1
ATOM 562 C CA . PRO A 1 73 ? 12.590 -0.898 -19.451 1.00 78.12 73 PRO A CA 1
ATOM 563 C C . PRO A 1 73 ? 12.533 0.073 -20.636 1.00 78.12 73 PRO A C 1
ATOM 565 O O . PRO A 1 73 ? 13.558 0.371 -21.243 1.00 78.12 73 PRO A O 1
ATOM 568 N N . ASN A 1 74 ? 11.346 0.620 -20.911 1.00 74.56 74 ASN A N 1
ATOM 569 C CA . ASN A 1 74 ? 11.156 1.654 -21.936 1.00 74.56 74 ASN A CA 1
ATOM 570 C C . ASN A 1 74 ? 11.879 2.969 -21.567 1.00 74.56 74 ASN A C 1
ATOM 572 O O . ASN A 1 74 ? 12.411 3.659 -22.427 1.00 74.56 74 ASN A O 1
ATOM 576 N N . MET A 1 75 ? 11.945 3.293 -20.269 1.00 79.56 75 MET A N 1
ATOM 577 C CA . MET A 1 75 ? 12.711 4.426 -19.740 1.00 79.56 75 MET A CA 1
ATOM 578 C C . MET A 1 75 ? 13.680 3.938 -18.657 1.00 79.56 75 MET A C 1
ATOM 580 O O . MET A 1 75 ? 13.275 3.754 -17.505 1.00 79.56 75 MET A O 1
ATOM 584 N N . PRO A 1 76 ? 14.951 3.677 -18.998 1.00 85.75 76 PRO A N 1
ATOM 585 C CA . PRO A 1 76 ? 15.949 3.281 -18.015 1.00 85.75 76 PRO A CA 1
ATOM 586 C C . PRO A 1 76 ? 16.304 4.465 -17.104 1.00 85.75 76 PRO A C 1
ATOM 588 O O . PRO A 1 76 ? 16.467 5.601 -17.547 1.00 85.75 76 PRO A O 1
ATOM 591 N N . THR A 1 77 ? 16.463 4.205 -15.807 1.00 90.38 77 THR A N 1
ATOM 592 C CA . THR A 1 77 ? 16.902 5.242 -14.861 1.00 90.38 77 THR A CA 1
ATOM 593 C C . THR A 1 77 ? 18.394 5.542 -15.024 1.00 90.38 77 THR A C 1
ATOM 595 O O . 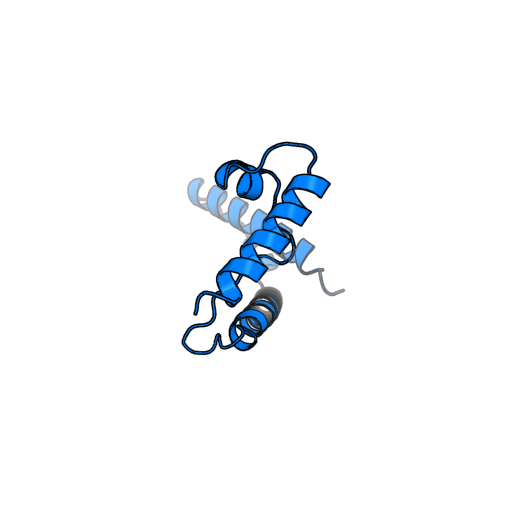THR A 1 77 ? 19.166 4.699 -15.487 1.00 90.38 77 THR A O 1
ATOM 598 N N . LEU A 1 78 ? 18.842 6.719 -14.570 1.00 90.12 78 LEU A N 1
ATOM 599 C CA . LEU A 1 78 ? 20.262 7.093 -14.597 1.00 90.12 78 LEU A CA 1
ATOM 600 C C . LEU A 1 78 ? 21.159 6.063 -13.888 1.00 90.12 78 LEU A C 1
ATOM 602 O O . LEU A 1 78 ? 22.244 5.750 -14.375 1.00 90.12 78 LEU A O 1
ATOM 606 N N . GLY A 1 79 ? 20.700 5.507 -12.762 1.00 90.56 79 GLY A N 1
ATOM 607 C CA . GLY A 1 79 ? 21.439 4.478 -12.027 1.00 90.56 79 GLY A CA 1
ATOM 608 C C . GLY A 1 79 ? 21.626 3.205 -12.851 1.00 90.56 79 GLY A C 1
ATOM 609 O O . GLY A 1 79 ? 22.725 2.664 -12.901 1.00 90.56 79 GLY A O 1
ATOM 610 N N . MET A 1 80 ? 20.590 2.772 -13.571 1.00 89.44 80 MET A N 1
ATOM 611 C CA . MET A 1 80 ? 20.668 1.600 -14.447 1.00 89.44 80 MET A CA 1
ATOM 612 C C . MET A 1 80 ? 21.615 1.830 -15.626 1.00 89.44 80 MET A C 1
ATOM 614 O O . MET A 1 80 ? 22.458 0.982 -15.908 1.00 89.44 80 MET A O 1
ATOM 618 N N . LEU A 1 81 ? 21.516 2.992 -16.278 1.00 91.19 81 LEU A N 1
ATOM 619 C CA . LEU A 1 81 ? 22.416 3.369 -17.373 1.00 91.19 81 LEU A CA 1
ATOM 620 C C . LEU A 1 81 ? 23.876 3.422 -16.900 1.00 91.19 81 LEU A C 1
ATOM 622 O O . LEU A 1 81 ? 24.770 2.934 -17.588 1.00 91.19 81 LEU A O 1
ATOM 626 N N . SER A 1 82 ? 24.104 3.931 -15.688 1.00 88.56 82 SER A N 1
ATOM 627 C CA . SER A 1 82 ? 25.436 3.991 -15.078 1.00 88.56 82 SER A CA 1
ATOM 628 C C . SER A 1 82 ? 25.994 2.601 -14.760 1.00 88.56 82 SER A C 1
ATOM 630 O O . SER A 1 82 ? 27.176 2.356 -14.983 1.00 88.56 82 SER A O 1
ATOM 632 N N . VAL A 1 83 ? 25.157 1.666 -14.287 1.00 91.75 83 VAL A N 1
ATOM 633 C CA . VAL A 1 83 ? 25.554 0.262 -14.047 1.00 91.75 83 VAL A CA 1
ATOM 634 C C . VAL A 1 83 ? 25.965 -0.438 -15.345 1.00 91.75 83 VAL A C 1
ATOM 636 O O . VAL A 1 83 ? 26.898 -1.236 -15.337 1.00 91.75 83 VAL A O 1
ATOM 639 N N . LEU A 1 84 ? 25.329 -0.100 -16.470 1.00 88.56 84 LEU A N 1
ATOM 640 C CA . LEU A 1 84 ? 25.723 -0.570 -17.805 1.00 88.56 84 LEU A CA 1
ATOM 641 C C . LEU A 1 84 ? 27.012 0.090 -18.331 1.00 88.56 84 LEU A C 1
ATOM 643 O O . LEU A 1 84 ? 27.450 -0.212 -19.438 1.00 88.56 84 LEU A O 1
ATOM 647 N N . GLY A 1 85 ? 27.620 0.998 -17.564 1.00 91.25 85 GLY A N 1
ATOM 648 C CA . GLY A 1 85 ? 28.823 1.723 -17.961 1.00 91.25 85 GLY A CA 1
ATOM 649 C C . GLY A 1 85 ? 28.570 2.829 -18.988 1.00 91.25 85 GLY A C 1
ATOM 650 O O . GLY A 1 85 ? 29.520 3.333 -19.588 1.00 91.25 85 GLY A O 1
ATOM 651 N N . LEU A 1 86 ? 27.311 3.228 -19.205 1.00 91.12 86 LEU A N 1
ATOM 652 C CA . LEU A 1 86 ? 26.984 4.349 -20.080 1.00 91.12 86 LEU A CA 1
ATOM 653 C C . LEU A 1 86 ? 27.299 5.660 -19.353 1.00 91.12 86 LEU A C 1
ATOM 655 O O . LEU A 1 86 ? 26.867 5.886 -18.226 1.00 91.12 86 LEU A O 1
ATOM 659 N N . THR A 1 87 ? 28.079 6.523 -20.001 1.00 90.31 87 THR A N 1
ATOM 660 C CA . THR A 1 87 ? 28.557 7.802 -19.456 1.00 90.31 87 THR A CA 1
ATOM 661 C C . THR A 1 87 ? 28.218 8.958 -20.402 1.00 90.31 87 THR A C 1
ATOM 663 O O . THR A 1 87 ? 27.985 8.745 -21.593 1.00 90.31 87 THR A O 1
ATOM 666 N N . GLY A 1 88 ? 28.178 10.189 -19.877 1.00 91.31 88 GLY A N 1
ATOM 667 C CA . GLY A 1 88 ? 27.760 11.390 -20.613 1.00 91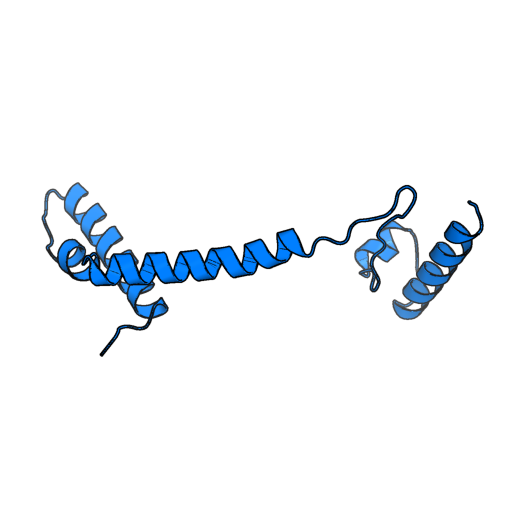.31 88 GLY A CA 1
ATOM 668 C C . GLY A 1 88 ? 26.465 12.005 -20.074 1.00 91.31 88 GLY A C 1
ATOM 669 O O . GLY A 1 88 ? 26.123 11.818 -18.908 1.00 91.31 88 GLY A O 1
ATOM 670 N N . SER A 1 89 ? 25.756 12.768 -20.911 1.00 93.88 89 SER A N 1
ATOM 671 C CA . SER A 1 89 ? 24.428 13.289 -20.565 1.00 93.88 89 SER A CA 1
ATOM 672 C C . SER A 1 89 ? 23.395 12.162 -20.505 1.00 93.88 89 SER A C 1
ATOM 674 O O . SER A 1 89 ? 23.537 11.152 -21.197 1.00 93.88 89 SER A O 1
ATOM 676 N N . PHE A 1 90 ? 22.332 12.348 -19.718 1.00 91.25 90 PHE A N 1
ATOM 677 C CA . PHE A 1 90 ? 21.248 11.367 -19.614 1.00 91.25 90 PHE A CA 1
ATOM 678 C C . PHE A 1 90 ? 20.650 11.030 -20.990 1.00 91.25 90 PHE A C 1
ATOM 680 O O . PHE A 1 90 ? 20.511 9.856 -21.315 1.00 91.25 90 PHE A O 1
ATOM 687 N N . ASP A 1 91 ? 20.428 12.026 -21.852 1.00 92.56 91 ASP A N 1
ATOM 688 C CA . ASP A 1 91 ? 19.929 11.809 -23.218 1.00 92.56 91 ASP A CA 1
ATOM 689 C C . ASP A 1 91 ? 20.894 10.979 -24.077 1.00 92.56 91 ASP A C 1
ATOM 691 O O . ASP A 1 91 ? 20.476 10.061 -24.780 1.00 92.56 91 ASP A O 1
ATOM 695 N N . SER A 1 92 ? 22.206 11.228 -23.973 1.00 92.25 92 SER A N 1
ATOM 696 C CA . SER A 1 92 ? 23.210 10.421 -24.676 1.00 92.25 92 SER A CA 1
ATOM 697 C C . SER A 1 92 ? 2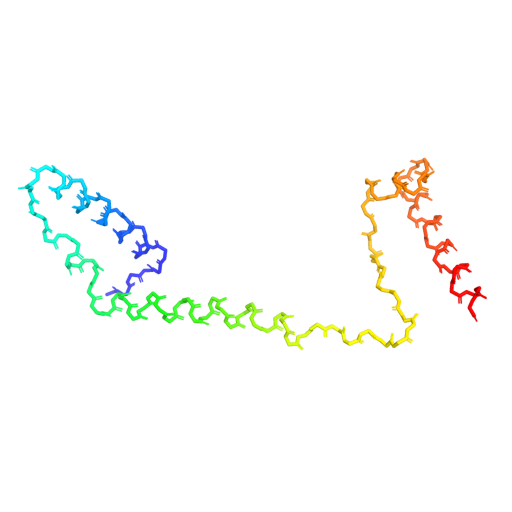3.273 8.989 -24.146 1.00 92.25 92 SER A C 1
ATOM 699 O O . SER A 1 92 ? 23.587 8.079 -24.914 1.00 92.25 92 SER A O 1
ATOM 701 N N . MET A 1 93 ? 23.035 8.774 -22.850 1.00 93.50 93 MET A N 1
ATOM 702 C CA . MET A 1 93 ? 22.979 7.432 -22.273 1.00 93.50 93 MET A CA 1
ATOM 703 C C . MET A 1 93 ? 21.722 6.689 -22.735 1.00 93.50 93 MET A C 1
ATOM 705 O O . MET A 1 93 ? 21.820 5.521 -23.099 1.00 93.50 93 MET A O 1
ATOM 709 N N . GLN A 1 94 ? 20.568 7.364 -22.779 1.00 90.62 94 GLN A N 1
ATOM 710 C CA . GLN A 1 94 ? 19.321 6.787 -23.291 1.00 90.62 94 GLN A CA 1
ATOM 711 C C . GLN A 1 94 ? 19.448 6.385 -24.764 1.00 90.62 94 GLN A C 1
ATOM 713 O O . GLN A 1 94 ? 19.053 5.280 -25.127 1.00 90.62 94 GLN A O 1
ATOM 718 N N . GLN A 1 95 ? 20.070 7.226 -25.596 1.00 91.25 95 GLN A N 1
ATOM 719 C CA . GLN A 1 95 ? 20.279 6.904 -27.008 1.00 91.25 95 GLN A CA 1
ATOM 720 C C . GLN A 1 95 ? 21.178 5.673 -27.191 1.00 91.25 95 GLN A C 1
ATOM 722 O O . GLN A 1 95 ? 20.815 4.741 -27.899 1.00 91.25 95 GLN A O 1
ATOM 727 N N . ARG A 1 96 ? 22.319 5.615 -26.491 1.00 91.25 96 ARG A N 1
ATOM 728 C CA . ARG A 1 96 ? 23.234 4.459 -26.561 1.00 91.25 96 ARG A CA 1
ATOM 729 C C . ARG A 1 96 ? 22.599 3.177 -26.039 1.00 91.25 96 ARG A C 1
ATOM 731 O O . ARG A 1 96 ? 22.903 2.094 -26.527 1.00 91.25 96 ARG A O 1
ATOM 738 N N . TYR A 1 97 ? 21.737 3.299 -25.035 1.00 90.94 97 TYR A N 1
ATOM 739 C CA . TYR A 1 97 ? 20.948 2.182 -24.549 1.00 90.94 97 TYR A CA 1
ATOM 740 C C . TYR A 1 97 ? 19.995 1.667 -25.630 1.00 90.94 97 TYR A C 1
ATOM 742 O O . TYR A 1 97 ? 19.980 0.467 -25.879 1.00 90.94 97 TYR A O 1
ATOM 750 N N . ALA A 1 98 ? 19.271 2.550 -26.324 1.00 88.50 98 ALA A N 1
ATOM 751 C CA . ALA A 1 98 ? 18.407 2.165 -27.439 1.00 88.50 98 ALA A CA 1
ATOM 752 C C . ALA A 1 98 ? 19.192 1.467 -28.567 1.00 88.50 98 ALA A C 1
ATOM 754 O O . ALA A 1 98 ? 18.783 0.400 -29.024 1.00 88.50 98 ALA A O 1
ATOM 755 N N . ASP A 1 99 ? 20.355 2.006 -28.943 1.00 90.00 99 ASP A N 1
ATOM 756 C CA . ASP A 1 99 ? 21.222 1.410 -29.968 1.00 90.00 99 ASP A CA 1
ATOM 757 C C . ASP A 1 99 ? 21.729 0.013 -29.543 1.00 90.00 99 ASP A C 1
ATOM 759 O O . ASP A 1 99 ? 21.759 -0.920 -30.346 1.00 90.00 99 ASP A O 1
ATOM 763 N N . MET A 1 100 ? 22.080 -0.163 -28.260 1.00 87.44 100 MET A N 1
ATOM 764 C CA . MET A 1 100 ? 22.485 -1.456 -27.690 1.00 87.44 100 MET A CA 1
ATOM 765 C C . MET A 1 100 ? 21.349 -2.485 -27.743 1.00 87.44 100 MET A C 1
ATOM 767 O O . MET A 1 100 ? 21.592 -3.646 -28.071 1.00 87.44 100 MET A O 1
ATOM 771 N N . LEU A 1 101 ? 20.116 -2.080 -27.419 1.00 85.81 101 LEU A N 1
ATOM 772 C CA . LEU A 1 101 ? 18.949 -2.963 -27.496 1.00 85.81 101 LEU A CA 1
ATOM 773 C C . LEU A 1 101 ? 18.646 -3.382 -28.933 1.00 85.81 101 LEU A C 1
ATOM 775 O O . LEU A 1 101 ? 18.352 -4.551 -29.171 1.00 85.81 101 LEU A O 1
ATOM 779 N N . TYR A 1 102 ? 18.764 -2.450 -29.879 1.00 84.31 102 TYR A N 1
ATOM 780 C CA . TYR A 1 102 ? 18.602 -2.735 -31.300 1.00 84.31 102 TYR A CA 1
ATOM 781 C C . TYR A 1 102 ? 19.635 -3.769 -31.776 1.00 84.31 102 TYR A C 1
ATOM 783 O O . TYR A 1 102 ? 19.265 -4.814 -32.309 1.00 84.31 102 TYR A O 1
ATOM 791 N N . ALA A 1 103 ? 20.921 -3.553 -31.483 1.00 85.12 103 ALA A N 1
ATOM 792 C CA . ALA A 1 103 ? 21.987 -4.485 -31.857 1.00 85.12 103 ALA A CA 1
ATOM 793 C C . ALA A 1 103 ? 21.835 -5.874 -31.206 1.00 85.12 103 ALA A C 1
ATOM 795 O O . ALA A 1 103 ? 22.125 -6.889 -31.833 1.00 85.12 103 ALA A O 1
ATOM 796 N N . ALA A 1 104 ? 21.357 -5.935 -29.958 1.00 78.75 104 ALA A N 1
ATOM 797 C CA . ALA A 1 104 ? 21.083 -7.200 -29.278 1.00 78.75 104 ALA A CA 1
ATOM 798 C C . ALA A 1 104 ? 19.932 -7.987 -29.929 1.00 78.75 104 ALA A C 1
ATOM 800 O O . ALA A 1 104 ? 19.939 -9.214 -29.879 1.00 78.75 104 ALA A O 1
ATOM 801 N N . SER A 1 105 ? 18.962 -7.297 -30.540 1.00 70.31 105 SER A N 1
ATOM 802 C CA . SER A 1 105 ? 17.843 -7.937 -31.241 1.00 70.31 105 SER A CA 1
ATOM 803 C C . SER A 1 105 ? 18.234 -8.554 -32.590 1.00 70.31 105 SER A C 1
ATOM 805 O O . SER A 1 105 ? 17.611 -9.526 -32.999 1.00 70.31 105 SER A O 1
ATOM 807 N N . GLU A 1 106 ? 19.283 -8.049 -33.250 1.00 65.81 106 GLU A N 1
ATOM 808 C CA . GLU A 1 106 ? 19.784 -8.588 -34.529 1.00 65.81 106 GLU A CA 1
ATOM 809 C C . GLU A 1 106 ? 20.772 -9.760 -34.360 1.00 65.81 106 GLU A C 1
ATOM 811 O O . GLU A 1 106 ? 21.146 -10.404 -35.338 1.00 65.81 106 GLU A O 1
ATOM 816 N N . ALA A 1 107 ? 21.224 -10.034 -33.132 1.00 58.84 107 ALA A N 1
ATOM 817 C CA . ALA A 1 107 ? 22.218 -11.068 -32.826 1.00 58.84 107 ALA A CA 1
ATOM 818 C C . ALA A 1 107 ? 21.619 -12.458 -32.500 1.00 58.84 107 ALA A C 1
ATOM 820 O O . ALA A 1 107 ? 22.363 -13.350 -32.081 1.00 58.84 107 ALA A O 1
ATOM 821 N N . LEU A 1 108 ? 20.301 -12.628 -32.665 1.00 51.78 108 LEU A N 1
ATOM 822 C CA . LEU A 1 108 ? 19.520 -13.858 -32.449 1.00 51.78 108 LEU A CA 1
ATOM 823 C C . LEU A 1 108 ? 19.002 -14.408 -33.782 1.00 51.78 108 LEU A C 1
ATOM 825 O O . LEU A 1 108 ? 19.039 -15.650 -33.937 1.00 51.78 108 LEU A O 1
#

pLDDT: mean 81.1, std 12.73, range [48.34, 94.56]

Radius of gyration: 26.43 Å; chains: 1; bounding box: 53×31×69 Å